Protein AF-A0AA47EKE8-F1 (afdb_monomer)

Nearest PDB structures (foldseek):
  2jlm-assembly1_C  TM=6.892E-01  e=1.502E-02  Acinetobacter baylyi
  5t7e-assembly1_C-2  TM=6.830E-01  e=8.017E-02  Streptomyces hygroscopicus
  1vhs-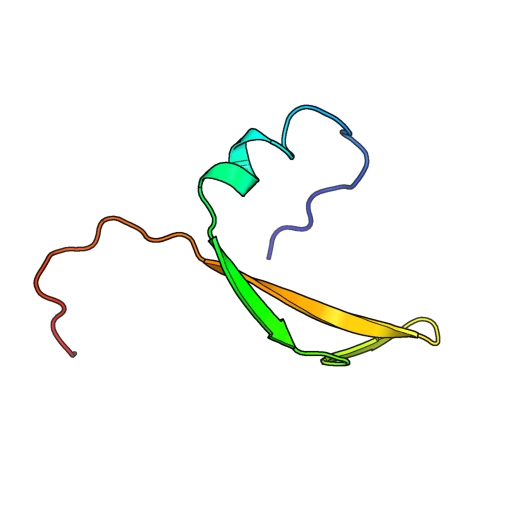assembly2_B  TM=6.505E-01  e=1.169E+00  Bacillus subtilis
  4r9m-assembly1_B  TM=5.381E-01  e=9.565E-01  Escherichia coli K-12

Solvent-accessible surface area (backbone atoms only — not comparable to full-atom values): 3923 Å² total; per-residue (Å²): 139,84,86,78,75,94,80,71,91,76,73,60,76,62,69,54,56,74,66,38,45,82,68,51,69,44,75,62,70,43,76,59,93,94,37,74,36,67,46,76,44,67,43,66,88,70,93,68,73,99,70,84,75,88,130

Foldseek 3Di:
DDDDDPPPPPDPPPVVVVQWAWDDKDWQPDDDPNDRDIDTDTDHDDPDDPDDDDD

Mean predicted aligned error: 11.41 Å

Radius of gyration: 15.98 Å; Cα contacts (8 Å, |Δi|>4): 44; chains: 1; bounding box: 43×19×34 Å

Secondary structure (DSSP, 8-state):
-----TT--SSHHHHTTTTPEEEEEEEEEEEETTEEEEEEEEE------SSPPP-

Structure (mmCIF, N/CA/C/O backbone):
data_AF-A0AA47EKE8-F1
#
_entry.id   AF-A0AA47EKE8-F1
#
loop_
_atom_site.group_PDB
_atom_site.id
_atom_site.type_symbol
_atom_site.label_atom_id
_atom_site.label_alt_id
_atom_site.label_comp_id
_atom_site.label_asym_id
_atom_site.label_entity_id
_atom_site.label_seq_id
_atom_site.pdbx_PDB_ins_code
_atom_site.Cartn_x
_atom_site.Cartn_y
_atom_site.Cartn_z
_atom_site.occupancy
_atom_site.B_iso_or_equiv
_atom_site.auth_seq_id
_atom_site.auth_comp_id
_atom_site.auth_asym_id
_atom_site.auth_atom_id
_atom_site.pdbx_PDB_model_num
ATOM 1 N N . MET A 1 1 ? 1.209 12.994 -3.073 1.00 30.34 1 MET A N 1
ATOM 2 C CA . MET A 1 1 ? -0.001 12.172 -2.865 1.00 30.34 1 MET A CA 1
ATOM 3 C C . MET A 1 1 ? -1.186 12.992 -3.339 1.00 30.34 1 MET A C 1
ATOM 5 O O . MET A 1 1 ? -1.479 14.000 -2.714 1.00 30.34 1 MET A O 1
ATOM 9 N N . ALA A 1 2 ? -1.774 12.652 -4.485 1.00 36.59 2 ALA A N 1
ATOM 10 C CA . ALA A 1 2 ? -2.943 13.354 -5.010 1.00 36.59 2 ALA A CA 1
ATOM 11 C C . ALA A 1 2 ? -4.195 12.570 -4.598 1.00 36.59 2 ALA A C 1
ATOM 13 O O . ALA A 1 2 ? -4.339 11.402 -4.955 1.00 36.59 2 ALA A O 1
ATOM 14 N N . GLY A 1 3 ? -5.046 13.185 -3.775 1.00 43.81 3 GLY A N 1
ATOM 15 C CA . GLY A 1 3 ? -6.346 12.634 -3.408 1.00 43.81 3 GLY A CA 1
ATOM 16 C C . GLY A 1 3 ? -7.278 12.721 -4.608 1.00 43.81 3 GLY A C 1
ATOM 17 O O . GLY A 1 3 ? -7.670 13.815 -4.999 1.00 43.81 3 GLY A O 1
ATOM 18 N N . ILE A 1 4 ? -7.580 11.574 -5.211 1.00 50.59 4 ILE A N 1
ATOM 19 C CA . ILE A 1 4 ? -8.545 11.472 -6.304 1.00 50.59 4 ILE A CA 1
ATOM 20 C C . ILE A 1 4 ? -9.938 11.482 -5.674 1.00 50.59 4 ILE A C 1
ATOM 22 O O . ILE A 1 4 ? -10.309 10.565 -4.939 1.00 50.59 4 ILE A O 1
ATOM 26 N N . ASP A 1 5 ? -10.653 12.573 -5.934 1.00 40.88 5 ASP A N 1
ATOM 27 C CA . ASP A 1 5 ? -12.022 12.843 -5.512 1.00 40.88 5 ASP A CA 1
ATOM 28 C C . ASP A 1 5 ? -12.970 11.728 -5.990 1.00 40.88 5 ASP A C 1
ATOM 30 O O . ASP A 1 5 ? -12.964 11.318 -7.154 1.00 40.88 5 ASP A O 1
ATOM 34 N N . SER A 1 6 ? -13.758 11.183 -5.068 1.00 42.56 6 SER A N 1
ATOM 35 C CA . SER A 1 6 ? -14.497 9.925 -5.214 1.00 42.56 6 SER A CA 1
ATOM 36 C C . SER A 1 6 ? -15.873 10.081 -5.876 1.00 42.56 6 SER A C 1
ATOM 38 O O . SER A 1 6 ? -16.786 9.324 -5.556 1.00 42.56 6 SER A O 1
ATOM 40 N N . LEU A 1 7 ? -16.046 11.053 -6.778 1.00 43.69 7 LEU A N 1
ATOM 41 C CA . LEU A 1 7 ? -17.350 11.378 -7.380 1.00 43.69 7 LEU A CA 1
ATOM 42 C C . LEU A 1 7 ? -17.392 11.371 -8.919 1.00 43.69 7 LEU A C 1
ATOM 44 O O . LEU A 1 7 ? -18.395 11.779 -9.498 1.00 43.69 7 LEU A O 1
ATOM 48 N N . ASN A 1 8 ? -16.376 10.830 -9.602 1.00 46.41 8 ASN A N 1
ATOM 49 C CA . ASN A 1 8 ? -16.465 10.529 -11.038 1.00 46.41 8 ASN A CA 1
ATOM 50 C C . ASN A 1 8 ? -16.291 9.021 -11.293 1.00 46.41 8 ASN A C 1
ATOM 52 O O . ASN A 1 8 ? -15.188 8.487 -11.401 1.00 46.41 8 ASN A O 1
ATOM 56 N N . ASP A 1 9 ? -17.422 8.322 -11.306 1.00 51.56 9 ASP A N 1
ATOM 57 C CA . ASP A 1 9 ? -17.551 6.907 -10.952 1.00 51.56 9 ASP A CA 1
ATOM 58 C C . ASP A 1 9 ? -17.290 5.893 -12.089 1.00 51.56 9 ASP A C 1
ATOM 60 O O . ASP A 1 9 ? -17.406 4.697 -11.847 1.00 51.56 9 ASP A O 1
ATOM 64 N N . LYS A 1 10 ? -16.926 6.266 -13.333 1.00 46.72 10 LYS A N 1
ATOM 65 C CA . LYS A 1 10 ? -16.768 5.234 -14.399 1.00 46.72 10 LYS A CA 1
ATOM 66 C C . LYS A 1 10 ? -15.638 5.354 -15.431 1.00 46.72 10 LYS A C 1
ATOM 68 O O . LYS A 1 10 ? -15.362 4.332 -16.052 1.00 46.72 10 LYS A O 1
ATOM 73 N N . SER A 1 11 ? -14.934 6.476 -15.618 1.00 45.22 11 SER A N 1
ATOM 74 C CA . SER A 1 11 ? -13.930 6.560 -16.712 1.00 45.22 11 SER A CA 1
ATOM 75 C C . SER A 1 11 ? -12.458 6.444 -16.285 1.00 45.22 11 SER A C 1
ATOM 77 O O . SER A 1 11 ? -11.646 5.939 -17.056 1.00 45.22 11 SER A O 1
ATOM 79 N N . THR A 1 12 ? -12.092 6.793 -15.048 1.00 47.38 12 THR A N 1
ATOM 80 C CA . THR A 1 12 ? -10.670 6.802 -14.630 1.00 47.38 12 THR A CA 1
ATOM 81 C C . THR A 1 12 ? -10.193 5.457 -14.068 1.00 47.38 12 THR A C 1
ATOM 83 O O . THR A 1 12 ? -9.033 5.073 -14.210 1.00 47.38 12 THR A O 1
ATOM 86 N N . ARG A 1 13 ? -11.100 4.672 -13.470 1.00 50.22 13 ARG A N 1
ATOM 87 C CA . ARG A 1 13 ? -10.753 3.460 -12.699 1.00 50.22 13 ARG A CA 1
ATOM 88 C C . ARG A 1 13 ? -10.276 2.276 -13.552 1.00 50.22 13 ARG A C 1
ATOM 90 O O . ARG A 1 13 ? -9.688 1.349 -12.999 1.00 50.22 13 ARG A O 1
ATOM 97 N N . MET A 1 14 ? -10.527 2.305 -14.863 1.00 45.84 14 MET A N 1
ATOM 98 C CA . MET A 1 14 ? -10.148 1.237 -15.795 1.00 45.84 14 MET A CA 1
ATOM 99 C C . MET A 1 14 ? -8.838 1.535 -16.537 1.00 45.84 14 MET A C 1
ATOM 101 O O . MET A 1 14 ? -8.051 0.619 -16.738 1.00 45.84 14 MET A O 1
ATOM 105 N N . HIS A 1 15 ? -8.556 2.797 -16.880 1.00 48.91 15 HIS A N 1
ATOM 106 C CA . HIS A 1 15 ? -7.346 3.146 -17.634 1.00 48.91 15 HIS A CA 1
ATOM 107 C C . HIS A 1 15 ? -6.075 3.193 -16.776 1.00 48.91 15 HIS A C 1
ATOM 109 O O . HIS A 1 15 ? -5.018 2.793 -17.256 1.00 48.91 15 HIS A O 1
ATOM 115 N N . GLU A 1 16 ? -6.154 3.598 -15.505 1.00 50.25 16 GLU A N 1
ATOM 116 C CA . GLU A 1 16 ? -4.961 3.633 -14.647 1.00 50.25 16 GLU A CA 1
ATOM 117 C C . GLU A 1 16 ? -4.624 2.249 -14.081 1.00 50.25 16 GLU A C 1
ATOM 119 O O . GLU A 1 16 ? -3.495 1.798 -14.203 1.00 50.25 16 GLU A O 1
ATOM 124 N N . LYS A 1 17 ? -5.585 1.486 -13.547 1.00 53.59 17 LYS A N 1
ATOM 125 C CA . LYS A 1 17 ? -5.281 0.176 -12.932 1.00 53.59 17 LYS A CA 1
ATOM 126 C C . LYS A 1 17 ? -4.649 -0.856 -13.873 1.00 53.59 17 LYS A C 1
ATOM 128 O O . LYS A 1 17 ? -4.010 -1.773 -13.375 1.00 53.59 17 LYS A O 1
ATOM 133 N N . LEU A 1 18 ? -4.829 -0.740 -15.190 1.00 58.72 18 LEU A N 1
ATOM 134 C CA . LEU A 1 18 ? -4.266 -1.699 -16.147 1.00 58.72 18 LEU A CA 1
ATOM 135 C C . LEU A 1 18 ? -2.740 -1.597 -16.279 1.00 58.72 18 LEU A C 1
ATOM 137 O O . LEU A 1 18 ? -2.107 -2.596 -16.610 1.00 58.72 18 LEU A O 1
ATOM 141 N N . ILE A 1 19 ? -2.148 -0.429 -16.015 1.00 75.56 19 ILE A N 1
ATOM 142 C CA . ILE A 1 19 ? -0.691 -0.238 -16.121 1.00 75.56 19 ILE A CA 1
ATOM 143 C C . ILE A 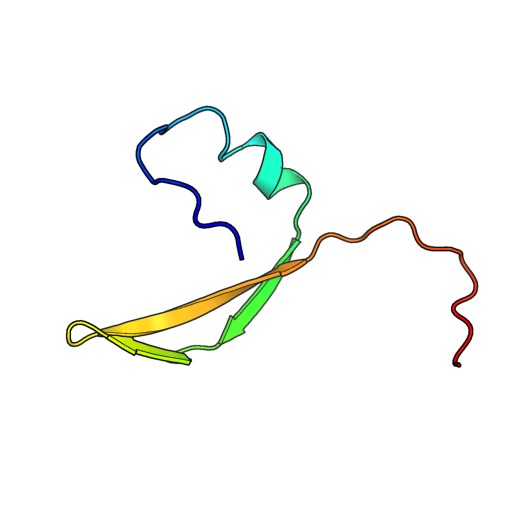1 19 ? 0.038 -0.409 -14.784 1.00 75.56 19 ILE A C 1
ATOM 145 O O . ILE 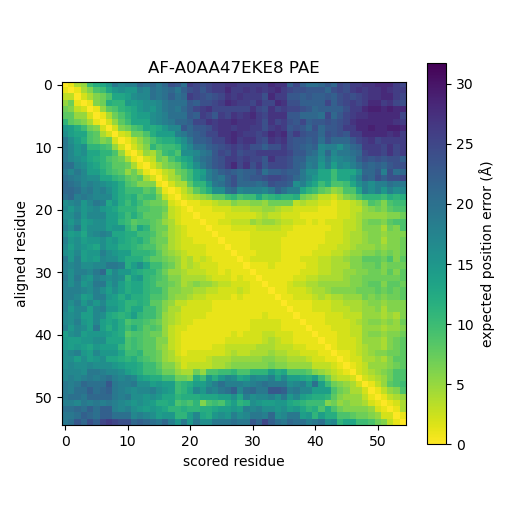A 1 19 ? 1.247 -0.629 -14.776 1.00 75.56 19 ILE A O 1
ATOM 149 N N . PHE A 1 20 ? -0.675 -0.332 -13.656 1.00 83.06 20 PHE A N 1
ATOM 150 C CA . PHE A 1 20 ? -0.087 -0.558 -12.340 1.00 83.06 20 PHE A CA 1
ATOM 151 C C . PHE A 1 20 ? -0.288 -2.008 -11.883 1.00 83.06 20 PHE A C 1
ATOM 153 O O . PHE A 1 20 ? -1.398 -2.539 -11.883 1.00 83.06 20 PHE A O 1
ATOM 160 N N . LYS A 1 21 ? 0.783 -2.640 -11.407 1.00 86.88 21 LYS A N 1
ATOM 161 C CA . LYS A 1 21 ? 0.775 -3.997 -10.854 1.00 86.88 21 LYS A CA 1
ATOM 162 C C . LYS A 1 21 ? 0.647 -3.944 -9.332 1.00 86.88 21 LYS A C 1
ATOM 164 O O . LYS A 1 21 ? 1.273 -3.114 -8.684 1.00 86.88 21 LYS A O 1
ATOM 169 N N . TYR A 1 22 ? -0.163 -4.827 -8.750 1.00 90.56 22 TYR A N 1
ATOM 170 C CA . TYR A 1 22 ? -0.247 -4.974 -7.294 1.00 90.56 22 TYR A CA 1
ATOM 171 C C . TYR A 1 22 ? 1.116 -5.376 -6.710 1.00 90.56 22 TYR A C 1
ATOM 173 O O . TYR A 1 22 ? 1.714 -6.350 -7.170 1.00 90.56 22 TYR A O 1
ATOM 181 N N . SER A 1 23 ? 1.566 -4.654 -5.682 1.00 94.38 23 SER A N 1
ATOM 182 C CA . SER A 1 23 ? 2.884 -4.848 -5.050 1.00 94.38 23 SER A CA 1
ATOM 183 C C . SER A 1 23 ? 2.806 -5.294 -3.596 1.00 94.38 23 SER A C 1
ATOM 185 O O . SER A 1 23 ? 3.832 -5.593 -2.994 1.00 94.38 23 SER A O 1
ATOM 187 N N . GLY A 1 24 ? 1.608 -5.340 -3.015 1.00 92.19 24 GLY A N 1
ATOM 188 C CA . GLY A 1 24 ? 1.419 -5.829 -1.656 1.00 92.19 24 GLY A CA 1
ATOM 189 C C . GLY A 1 24 ? 0.416 -5.026 -0.846 1.00 92.19 24 GLY A C 1
ATOM 190 O O . GLY A 1 24 ? -0.158 -4.020 -1.273 1.00 92.19 24 GLY A O 1
ATOM 191 N N . THR A 1 25 ? 0.181 -5.505 0.368 1.00 96.38 25 THR A N 1
ATOM 192 C CA . THR A 1 25 ? -0.701 -4.855 1.332 1.00 96.38 25 THR A CA 1
ATOM 193 C C . THR A 1 25 ? -0.097 -4.951 2.716 1.00 96.38 25 THR A C 1
ATOM 195 O O . THR A 1 25 ? 0.247 -6.039 3.171 1.00 96.38 25 THR A O 1
ATOM 198 N N . ILE A 1 26 ? -0.015 -3.814 3.399 1.00 96.69 26 ILE A N 1
ATOM 199 C CA . ILE A 1 26 ? 0.280 -3.780 4.826 1.00 96.69 26 ILE A CA 1
ATOM 200 C C . ILE A 1 26 ? -1.058 -3.790 5.555 1.00 96.69 26 ILE A C 1
ATOM 202 O O . ILE A 1 26 ? -1.850 -2.846 5.465 1.00 96.69 26 ILE A O 1
ATOM 206 N N . ASN A 1 27 ? -1.322 -4.888 6.255 1.00 97.06 27 ASN A N 1
ATOM 207 C CA . ASN A 1 27 ? -2.537 -5.035 7.040 1.00 97.06 27 ASN A CA 1
ATOM 208 C C . ASN A 1 27 ? -2.455 -4.179 8.303 1.00 97.06 27 ASN A C 1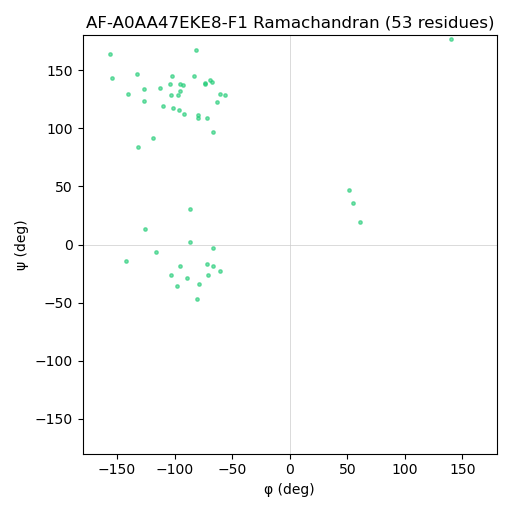
ATOM 210 O O . ASN A 1 27 ? -1.414 -4.153 8.956 1.00 97.06 27 ASN A O 1
ATOM 214 N N . LYS A 1 28 ? -3.563 -3.523 8.667 1.00 95.81 28 LYS A N 1
ATOM 215 C CA . LYS A 1 28 ? -3.667 -2.718 9.897 1.00 95.81 28 LYS A CA 1
ATOM 216 C C . LYS A 1 28 ? -2.578 -1.633 10.014 1.00 95.81 28 LYS A C 1
ATOM 218 O O . LYS A 1 28 ? -2.114 -1.330 11.107 1.00 95.81 28 LYS A O 1
ATOM 223 N N . ALA A 1 29 ? -2.189 -1.029 8.891 1.00 96.69 29 ALA A N 1
ATOM 224 C CA . ALA A 1 29 ? -1.147 -0.001 8.825 1.00 96.69 29 ALA A CA 1
ATOM 225 C C . ALA A 1 29 ? -1.536 1.314 9.528 1.00 96.69 29 ALA A C 1
ATOM 227 O O . ALA A 1 29 ? -0.676 2.130 9.844 1.00 96.69 29 ALA A O 1
ATOM 228 N N . GLY A 1 30 ? -2.830 1.535 9.764 1.00 95.38 30 GLY A N 1
ATOM 229 C CA . GLY A 1 30 ? -3.317 2.684 10.518 1.00 95.38 30 GLY A CA 1
ATOM 230 C C . GLY A 1 30 ? -4.680 2.432 11.144 1.00 95.38 30 GLY A C 1
ATOM 231 O O . GLY A 1 30 ? -5.397 1.512 10.749 1.00 95.38 30 GLY A O 1
ATOM 232 N N . TYR A 1 31 ? -5.044 3.272 12.111 1.00 96.81 31 TYR A N 1
ATOM 233 C CA . TYR A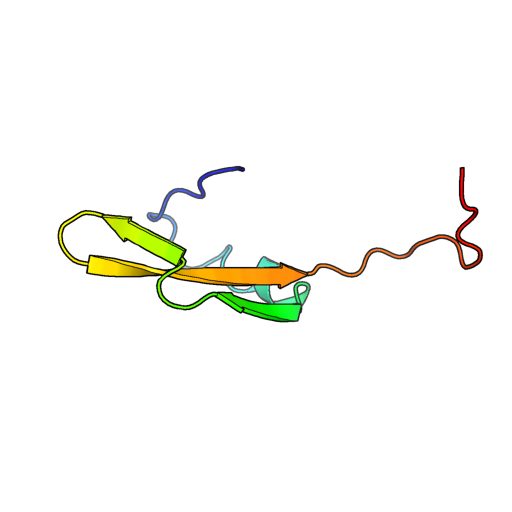 1 31 ? -6.328 3.224 12.803 1.00 96.81 31 TYR A CA 1
ATOM 234 C C . TYR A 1 31 ? -7.005 4.596 12.737 1.00 96.81 31 TYR A C 1
ATOM 236 O O . TYR A 1 31 ? -6.409 5.602 13.124 1.00 96.81 31 TYR A O 1
ATOM 244 N N . LYS A 1 32 ? -8.231 4.658 12.206 1.00 96.31 32 LYS A N 1
ATOM 245 C CA . LYS A 1 32 ? -9.005 5.906 12.086 1.00 96.31 32 LYS A CA 1
ATOM 246 C C . LYS A 1 32 ? -10.498 5.599 12.053 1.00 96.31 32 LYS A C 1
ATOM 248 O O . LYS A 1 32 ? -10.887 4.625 11.420 1.00 96.31 32 LYS A O 1
ATOM 253 N N . PHE A 1 33 ? -11.322 6.450 12.670 1.00 95.69 33 PHE A N 1
ATOM 254 C CA . PHE A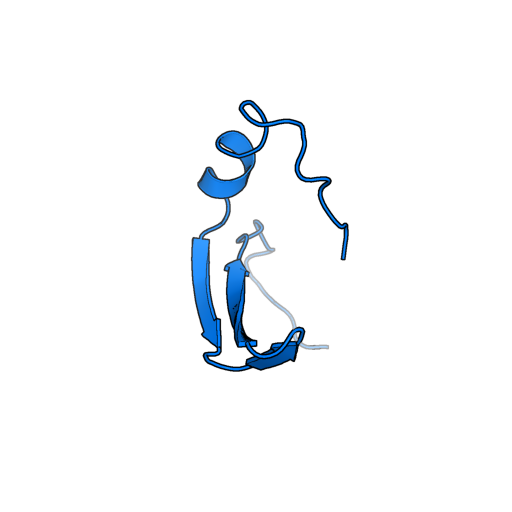 1 33 ? -12.782 6.269 12.746 1.00 95.69 33 PHE A CA 1
ATOM 255 C C . PHE A 1 33 ? -13.168 4.876 13.262 1.00 95.69 33 PHE A C 1
ATOM 257 O O . PHE A 1 33 ? -13.966 4.179 12.644 1.00 95.69 33 PHE A O 1
ATOM 264 N N . GLU A 1 34 ? -12.512 4.450 14.343 1.00 96.56 34 GLU A N 1
ATOM 265 C CA . GLU A 1 34 ? -12.770 3.170 15.018 1.00 96.56 34 GLU A CA 1
ATOM 266 C C . GLU A 1 34 ? -12.548 1.913 14.156 1.00 96.56 34 GLU A C 1
ATOM 268 O O . GLU A 1 34 ? -13.025 0.826 14.475 1.00 96.56 34 GLU A O 1
ATOM 273 N N . LYS A 1 35 ? -11.783 2.029 13.063 1.00 96.69 35 LYS A N 1
ATOM 274 C CA . LYS A 1 35 ? -11.429 0.898 12.200 1.00 96.69 35 LYS A CA 1
ATOM 275 C C . LYS A 1 35 ? -9.947 0.861 11.862 1.00 96.69 35 LYS A C 1
ATOM 277 O O . LYS A 1 35 ? -9.293 1.887 11.663 1.00 96.69 35 LYS A O 1
ATOM 282 N N . TRP A 1 36 ? -9.443 -0.360 11.728 1.00 97.62 36 TRP A N 1
ATOM 283 C CA . TRP A 1 36 ? -8.145 -0.617 11.120 1.00 97.62 36 TRP A CA 1
ATOM 284 C C . TRP A 1 36 ? -8.217 -0.423 9.607 1.00 97.62 36 TRP A C 1
ATOM 286 O O . TRP A 1 36 ? -9.171 -0.848 8.954 1.00 97.62 36 TRP A O 1
ATOM 296 N N . LEU A 1 37 ? -7.187 0.204 9.052 1.00 94.00 37 LEU A N 1
ATOM 297 C CA . LEU A 1 37 ? -7.034 0.463 7.629 1.00 94.00 37 LEU A CA 1
ATOM 298 C C . LEU A 1 37 ? -5.868 -0.357 7.082 1.00 94.00 37 LEU A C 1
ATOM 300 O O . LEU A 1 37 ? -4.784 -0.391 7.667 1.00 94.00 37 LEU A O 1
ATOM 304 N N . ASN A 1 38 ? -6.095 -0.986 5.934 1.00 95.31 38 ASN A N 1
ATOM 305 C CA . ASN A 1 38 ? -5.047 -1.647 5.170 1.00 95.31 38 ASN A CA 1
ATOM 306 C C . ASN A 1 38 ? -4.488 -0.669 4.138 1.00 95.31 38 ASN A C 1
ATOM 308 O O . ASN A 1 38 ? -5.249 0.039 3.475 1.00 95.31 38 ASN A O 1
ATOM 312 N N . LEU A 1 39 ? -3.167 -0.656 3.987 1.00 94.50 39 LEU A N 1
ATOM 313 C CA . LEU A 1 39 ? -2.486 0.154 2.985 1.00 94.50 39 LEU A CA 1
ATOM 314 C C . LEU A 1 39 ? -2.094 -0.736 1.807 1.00 94.50 39 LEU A C 1
ATOM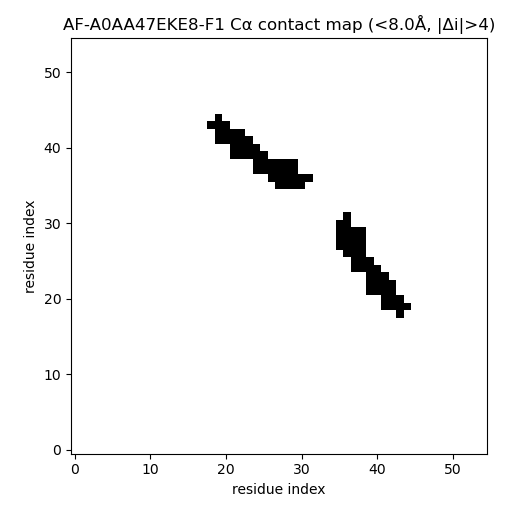 316 O O . LEU A 1 39 ? -1.328 -1.683 1.978 1.00 94.50 39 LEU A O 1
ATOM 320 N N . VAL A 1 40 ? -2.636 -0.448 0.624 1.00 92.56 40 VAL A N 1
ATOM 321 C CA . VAL A 1 40 ? -2.398 -1.225 -0.599 1.00 92.56 40 VAL A CA 1
ATOM 322 C C . VAL A 1 40 ? -1.418 -0.481 -1.497 1.00 92.56 40 VAL A C 1
ATOM 324 O O . VAL A 1 40 ? -1.642 0.686 -1.816 1.00 92.56 40 VAL A O 1
ATOM 327 N N . PHE A 1 41 ? -0.368 -1.172 -1.932 1.00 90.31 41 PHE A N 1
ATOM 328 C CA . PHE A 1 41 ? 0.638 -0.634 -2.840 1.00 90.31 41 PHE A CA 1
ATOM 329 C C . PHE A 1 41 ? 0.444 -1.187 -4.248 1.00 90.31 41 PHE A C 1
ATOM 331 O O . PHE A 1 41 ? 0.210 -2.381 -4.449 1.00 90.31 41 PHE A O 1
ATOM 338 N N . TYR A 1 42 ? 0.591 -0.297 -5.220 1.00 88.81 42 TYR A N 1
ATOM 339 C CA . TYR A 1 42 ? 0.644 -0.620 -6.634 1.00 88.81 42 TYR A CA 1
ATOM 340 C C . TYR A 1 42 ? 1.915 0.004 -7.215 1.00 88.81 42 TYR A C 1
ATOM 342 O O . TYR A 1 42 ? 2.204 1.168 -6.933 1.00 88.81 42 TYR A O 1
ATOM 350 N N . GLN A 1 43 ? 2.663 -0.753 -8.011 1.00 88.44 43 GLN A N 1
ATOM 351 C CA . GLN A 1 43 ? 3.843 -0.272 -8.729 1.00 88.44 43 GLN A CA 1
ATOM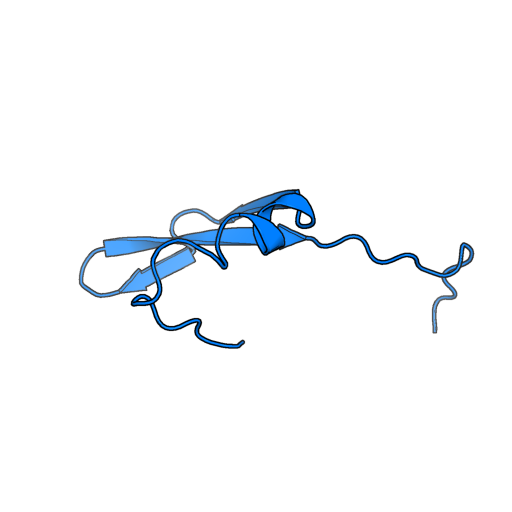 352 C C . GLN A 1 43 ? 3.523 -0.025 -10.196 1.00 88.44 43 GLN A C 1
ATOM 354 O O . GLN A 1 43 ? 2.779 -0.782 -10.816 1.00 88.44 43 GLN A O 1
ATOM 359 N N . LEU A 1 44 ? 4.152 0.997 -10.763 1.00 88.69 44 LEU A N 1
ATOM 360 C CA . LEU A 1 44 ? 4.282 1.166 -12.202 1.00 88.69 44 LEU A CA 1
ATOM 361 C C . LEU A 1 44 ? 5.745 0.926 -12.559 1.00 88.69 44 LEU A C 1
ATOM 363 O O . LEU A 1 44 ? 6.626 1.633 -12.072 1.00 88.69 44 LEU A O 1
ATOM 367 N N . GLU A 1 45 ? 6.001 -0.070 -13.399 1.00 84.44 45 GLU A N 1
ATOM 368 C CA . GLU A 1 45 ? 7.334 -0.292 -13.954 1.00 84.44 45 GLU A CA 1
ATOM 369 C C . GLU A 1 45 ? 7.551 0.690 -15.108 1.00 84.44 45 GLU A C 1
ATOM 371 O O . GLU A 1 45 ? 6.929 0.595 -16.167 1.00 84.44 45 GLU A O 1
ATOM 376 N N . LEU A 1 46 ? 8.420 1.674 -14.884 1.00 83.81 46 LEU A N 1
ATOM 377 C CA . LEU A 1 46 ? 8.849 2.601 -15.923 1.00 83.81 46 LEU A CA 1
ATOM 378 C C . LEU A 1 46 ? 9.973 1.958 -16.738 1.00 83.81 46 LEU A C 1
ATOM 380 O O . LEU A 1 46 ? 10.815 1.245 -16.194 1.00 83.81 46 LEU A O 1
ATOM 384 N N . LYS A 1 47 ? 10.021 2.241 -18.044 1.00 80.62 47 LYS A N 1
ATOM 385 C CA . LYS A 1 47 ? 11.158 1.848 -18.884 1.00 80.62 47 LYS A CA 1
ATOM 386 C C . LYS A 1 47 ? 12.397 2.624 -18.432 1.00 80.62 47 LYS A C 1
ATOM 388 O O . LYS A 1 47 ? 12.573 3.782 -18.799 1.00 80.62 47 LYS A O 1
ATOM 393 N N . GLY A 1 48 ? 13.209 1.990 -17.592 1.00 73.44 48 GLY A N 1
ATOM 394 C CA . GLY A 1 48 ? 14.499 2.505 -17.153 1.00 73.44 48 GLY A CA 1
ATOM 395 C C . GLY A 1 48 ? 15.598 2.253 -18.183 1.00 73.44 48 GLY A C 1
ATOM 396 O O . GLY A 1 48 ? 15.433 1.482 -19.128 1.00 73.44 48 GLY A O 1
ATOM 397 N N . HIS A 1 49 ? 16.741 2.904 -17.988 1.00 69.19 49 HIS A N 1
ATOM 398 C CA . HIS A 1 49 ? 17.963 2.539 -18.695 1.00 69.19 49 HIS A CA 1
ATOM 399 C C . HIS A 1 49 ? 18.427 1.154 -18.208 1.00 69.19 49 HIS A C 1
ATOM 401 O O . HIS A 1 49 ? 18.366 0.880 -17.012 1.00 69.19 49 HIS A O 1
ATOM 407 N N . ASN A 1 50 ? 18.912 0.290 -19.106 1.00 76.19 50 ASN A N 1
ATOM 408 C CA . ASN A 1 50 ? 19.268 -1.106 -18.784 1.00 76.19 50 ASN A CA 1
ATOM 409 C C . ASN A 1 50 ? 20.466 -1.257 -17.828 1.00 76.19 50 ASN A C 1
ATOM 411 O O . ASN A 1 50 ? 20.828 -2.377 -17.481 1.00 76.19 50 ASN A O 1
ATOM 415 N N . ASN A 1 51 ? 21.097 -0.152 -17.434 1.00 79.75 51 ASN A N 1
ATOM 416 C CA . ASN A 1 51 ? 22.279 -0.152 -16.591 1.00 79.75 51 ASN A CA 1
ATOM 417 C C . ASN A 1 51 ? 22.095 0.853 -15.443 1.00 79.75 51 ASN A C 1
ATOM 419 O O . ASN A 1 51 ? 22.480 2.017 -15.593 1.00 79.75 51 ASN A O 1
ATOM 423 N N . PRO A 1 52 ? 21.437 0.459 -14.338 1.00 79.62 52 PRO A N 1
ATOM 424 C CA . PRO A 1 52 ? 21.377 1.297 -13.150 1.00 79.62 52 PRO A CA 1
ATOM 425 C C . PRO A 1 52 ? 22.799 1.471 -12.602 1.00 79.62 52 PRO A C 1
ATOM 427 O O . PRO A 1 52 ? 23.487 0.494 -12.325 1.00 79.62 52 PRO A O 1
ATOM 430 N N . ILE A 1 53 ? 23.244 2.719 -12.481 1.00 84.56 53 ILE A N 1
ATOM 431 C CA . ILE A 1 53 ? 24.496 3.078 -11.811 1.00 84.56 53 ILE A CA 1
ATOM 432 C C . ILE A 1 53 ? 24.174 3.503 -10.380 1.00 84.56 53 ILE A C 1
ATOM 434 O O . ILE A 1 53 ? 23.292 4.335 -10.163 1.00 84.56 53 ILE A O 1
ATOM 438 N N . GLU A 1 54 ? 24.873 2.920 -9.410 1.00 77.00 54 GLU A N 1
ATOM 439 C CA . GLU A 1 54 ? 24.873 3.424 -8.036 1.00 77.00 54 GLU A CA 1
ATOM 440 C C . GLU A 1 54 ? 25.611 4.771 -8.000 1.00 77.00 54 GLU A C 1
ATOM 442 O O . GLU A 1 54 ? 26.577 4.974 -8.741 1.00 77.00 54 GLU A O 1
ATOM 447 N 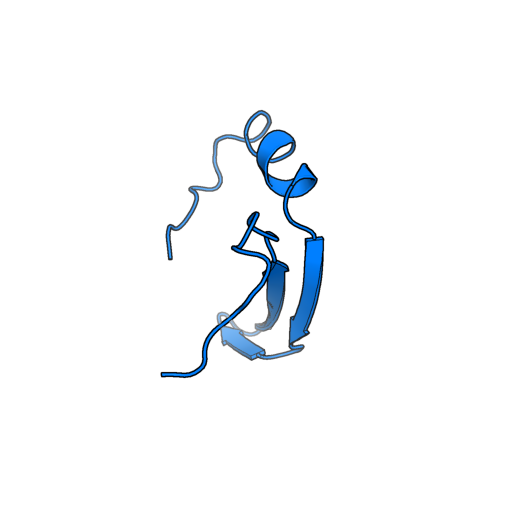N . SER A 1 55 ? 25.107 5.714 -7.201 1.00 68.81 55 SER A N 1
ATOM 448 C CA . SER A 1 55 ? 25.751 7.016 -6.960 1.00 68.81 55 SER A CA 1
ATOM 449 C C . SER A 1 55 ? 26.575 6.993 -5.684 1.00 68.81 55 SER A C 1
ATOM 451 O O . SER A 1 55 ? 26.136 6.311 -4.732 1.00 68.81 55 SER A O 1
#

Sequence (55 aa):
MAGIDSLNDKSTRMHEKLIFKYSGTINKAGYKFEKWLNLVFYQLELKGHNNPIES

pLDDT: mean 74.61, std 21.26, range [30.34, 97.62]

Organism: NCBI:txid238834